Protein AF-A0A3M6TDW1-F1 (afdb_monomer)

Structure (mmCIF, N/CA/C/O backbone):
data_AF-A0A3M6TDW1-F1
#
_entry.id   AF-A0A3M6TDW1-F1
#
loop_
_atom_site.group_PDB
_atom_site.id
_atom_site.type_symbol
_atom_site.label_atom_id
_atom_site.label_alt_id
_atom_site.label_comp_id
_atom_site.label_asym_id
_atom_site.label_entity_id
_atom_site.label_seq_id
_atom_site.pdbx_PDB_ins_code
_atom_site.Cartn_x
_atom_site.Cartn_y
_atom_site.Cartn_z
_atom_site.occupancy
_atom_site.B_iso_or_equiv
_atom_site.auth_seq_id
_atom_site.auth_comp_id
_atom_site.auth_asym_id
_atom_site.auth_atom_id
_atom_site.pdbx_PDB_model_num
ATOM 1 N N . MET A 1 1 ? -27.907 -11.230 11.191 1.00 39.91 1 MET A N 1
ATOM 2 C CA . MET A 1 1 ? -26.468 -11.343 11.514 1.00 39.91 1 MET A CA 1
ATOM 3 C C . MET A 1 1 ? -25.881 -12.478 10.686 1.00 39.91 1 MET A C 1
ATOM 5 O O . MET A 1 1 ? -25.879 -13.595 11.167 1.00 39.91 1 MET A O 1
ATOM 9 N N . ALA A 1 2 ? -25.490 -12.231 9.434 1.00 45.78 2 ALA A N 1
ATOM 10 C CA . ALA A 1 2 ? -24.712 -13.166 8.608 1.00 45.78 2 ALA A CA 1
ATOM 11 C C . ALA A 1 2 ? -24.410 -12.493 7.261 1.00 45.78 2 ALA A C 1
ATOM 13 O O . ALA A 1 2 ? -25.344 -12.160 6.541 1.00 45.78 2 ALA A O 1
ATOM 14 N N . ALA A 1 3 ? -23.128 -12.230 6.999 1.00 37.59 3 ALA A N 1
ATOM 15 C CA . ALA A 1 3 ? -22.483 -12.054 5.688 1.00 37.59 3 ALA A CA 1
ATOM 16 C C . ALA A 1 3 ? -21.071 -11.495 5.940 1.00 37.59 3 ALA A C 1
ATOM 18 O O . ALA A 1 3 ? -20.744 -10.365 5.589 1.00 37.59 3 ALA A O 1
ATOM 19 N N . SER A 1 4 ? -20.245 -12.245 6.668 1.00 49.97 4 SER A N 1
ATOM 20 C CA . SER A 1 4 ? -18.815 -11.934 6.788 1.00 49.97 4 SER A CA 1
ATOM 21 C C . SER A 1 4 ? -17.983 -13.188 6.545 1.00 49.97 4 SER A C 1
ATOM 23 O O . SER A 1 4 ? -16.926 -13.361 7.145 1.00 49.97 4 SER A O 1
ATOM 25 N N . GLU A 1 5 ? -18.473 -14.069 5.676 1.00 47.16 5 GLU A N 1
ATOM 26 C CA . GLU A 1 5 ? -17.731 -15.233 5.214 1.00 47.16 5 GLU A CA 1
ATOM 27 C C . GLU A 1 5 ? -17.105 -14.879 3.861 1.00 47.16 5 GLU A C 1
ATOM 29 O O . GLU A 1 5 ? -17.785 -14.692 2.858 1.00 47.16 5 GLU A O 1
ATOM 34 N N . HIS A 1 6 ? -15.781 -14.712 3.899 1.00 56.91 6 HIS A N 1
ATOM 35 C CA . HIS A 1 6 ? -14.858 -14.728 2.760 1.00 56.91 6 HIS A CA 1
ATOM 36 C C . HIS A 1 6 ? -14.949 -13.597 1.726 1.00 56.91 6 HIS A C 1
ATOM 38 O O . HIS A 1 6 ? -14.887 -13.845 0.525 1.00 56.91 6 HIS A O 1
ATOM 44 N N . LEU A 1 7 ? -14.948 -12.335 2.169 1.00 60.62 7 LEU A N 1
ATOM 45 C CA . LEU A 1 7 ? -14.443 -11.284 1.279 1.00 60.62 7 LEU A CA 1
ATOM 46 C C . LEU A 1 7 ? -12.931 -11.490 1.088 1.00 60.62 7 LEU A C 1
ATOM 48 O O . LEU A 1 7 ? -12.219 -11.572 2.098 1.00 60.62 7 LEU A O 1
ATOM 52 N N . PRO A 1 8 ? -12.429 -11.594 -0.158 1.00 70.81 8 PRO A N 1
ATOM 53 C CA . PRO A 1 8 ? -10.998 -11.694 -0.397 1.00 70.81 8 PRO A CA 1
ATOM 54 C C . PRO A 1 8 ? -10.336 -10.455 0.202 1.00 70.81 8 PRO A C 1
ATOM 56 O O . PRO A 1 8 ? -10.758 -9.333 -0.054 1.00 70.81 8 PRO A O 1
ATOM 59 N N . ALA A 1 9 ? -9.355 -10.665 1.078 1.00 79.38 9 ALA A N 1
ATOM 60 C CA . ALA A 1 9 ? -8.593 -9.582 1.675 1.00 79.38 9 ALA A CA 1
ATOM 61 C C . ALA A 1 9 ? -7.484 -9.179 0.692 1.00 79.38 9 ALA A C 1
ATOM 63 O O . ALA A 1 9 ? -6.569 -9.990 0.497 1.00 79.38 9 ALA A O 1
ATOM 64 N N . PRO A 1 10 ? -7.525 -7.964 0.111 1.00 88.25 10 PRO A N 1
ATOM 65 C CA . PRO A 1 10 ? -6.432 -7.447 -0.696 1.00 88.25 10 PRO A CA 1
ATOM 66 C C . PRO A 1 10 ? -5.149 -7.504 0.124 1.00 88.25 10 PRO A C 1
ATOM 68 O O . PRO A 1 10 ? -5.136 -7.146 1.308 1.00 88.25 10 PRO A O 1
ATOM 71 N N . LYS A 1 11 ? -4.059 -7.974 -0.474 1.00 87.50 11 LYS A N 1
ATOM 72 C CA . LYS A 1 11 ? -2.769 -8.066 0.216 1.00 87.50 11 LYS A CA 1
ATOM 73 C C . LYS A 1 11 ? -1.859 -6.957 -0.278 1.00 87.50 11 LYS A C 1
ATOM 75 O O . LYS A 1 11 ? -1.295 -7.060 -1.361 1.00 87.50 11 LYS A O 1
ATOM 80 N N . GLY A 1 12 ? -1.678 -5.928 0.549 1.00 84.06 12 GLY A N 1
ATOM 81 C CA . GLY A 1 12 ? -0.750 -4.844 0.249 1.00 84.06 12 GLY A CA 1
ATOM 82 C C . GLY A 1 12 ? 0.679 -5.375 0.200 1.00 84.06 12 GLY A C 1
ATOM 83 O O . GLY A 1 12 ? 1.226 -5.799 1.223 1.00 84.06 12 GLY A O 1
ATOM 84 N N . ASN A 1 13 ? 1.282 -5.371 -0.988 1.00 81.31 13 ASN A N 1
ATOM 85 C CA . ASN A 1 13 ? 2.669 -5.769 -1.194 1.00 81.31 13 ASN A CA 1
ATOM 86 C C . ASN A 1 13 ? 3.527 -4.540 -1.503 1.00 81.31 13 ASN A C 1
ATOM 88 O O . ASN A 1 13 ? 3.619 -4.103 -2.644 1.00 81.31 13 ASN A O 1
ATOM 92 N N . PHE A 1 14 ? 4.186 -4.017 -0.470 1.00 82.81 14 PHE A N 1
ATOM 93 C CA . PHE A 1 14 ? 5.035 -2.822 -0.551 1.00 82.81 14 PHE A CA 1
ATOM 94 C C . PHE A 1 14 ? 6.528 -3.166 -0.625 1.00 82.81 14 PHE A C 1
ATOM 96 O O . PHE A 1 14 ? 7.376 -2.433 -0.112 1.00 82.81 14 PHE A O 1
ATOM 103 N N . THR A 1 15 ? 6.858 -4.327 -1.194 1.00 81.19 15 THR A N 1
ATOM 104 C CA . THR A 1 15 ? 8.252 -4.743 -1.374 1.00 81.19 15 THR A CA 1
ATOM 105 C C . THR A 1 15 ? 8.939 -3.791 -2.354 1.00 81.19 15 THR A C 1
ATOM 107 O O . THR A 1 15 ? 8.444 -3.640 -3.473 1.00 81.19 15 THR A O 1
ATOM 110 N N . PRO A 1 16 ? 10.065 -3.154 -1.980 1.00 75.12 16 PRO A N 1
ATOM 111 C CA . PRO A 1 16 ? 10.777 -2.260 -2.883 1.00 75.12 16 PRO A CA 1
ATOM 112 C C . PRO A 1 16 ? 11.173 -2.975 -4.179 1.00 75.12 16 PRO A C 1
ATOM 114 O O . PRO A 1 16 ? 11.748 -4.060 -4.147 1.00 75.12 16 PRO A O 1
ATOM 117 N N . GLY A 1 17 ? 10.863 -2.360 -5.317 1.00 75.94 17 GLY A N 1
ATOM 118 C CA . GLY A 1 17 ? 11.136 -2.914 -6.639 1.00 75.94 17 GLY A CA 1
ATOM 119 C C . GLY A 1 17 ? 10.455 -2.105 -7.745 1.00 75.94 17 GLY A C 1
ATOM 120 O O . GLY A 1 17 ? 9.606 -1.264 -7.437 1.00 75.94 17 GLY A O 1
ATOM 121 N N . PRO A 1 18 ? 10.800 -2.353 -9.021 1.00 74.56 18 PRO A N 1
ATOM 122 C CA . PRO A 1 18 ? 10.249 -1.611 -10.159 1.00 74.56 18 PRO A CA 1
ATOM 123 C C . PRO A 1 18 ? 8.719 -1.722 -10.254 1.00 74.56 18 PRO A C 1
ATOM 125 O O . PRO A 1 18 ? 8.052 -0.773 -10.644 1.00 74.56 18 PRO A O 1
ATOM 128 N N . GLU A 1 19 ? 8.151 -2.843 -9.806 1.00 80.88 19 GLU A N 1
ATOM 129 C CA . GLU A 1 19 ? 6.706 -3.104 -9.831 1.00 80.88 19 GLU A CA 1
ATOM 130 C C . GLU A 1 19 ? 5.965 -2.629 -8.570 1.00 80.88 19 GLU A C 1
ATOM 132 O O . GLU A 1 19 ? 4.748 -2.768 -8.495 1.00 80.88 19 GLU A O 1
ATOM 137 N N . CYS A 1 20 ? 6.667 -2.108 -7.553 1.00 85.44 20 CYS A N 1
ATOM 138 C CA . CYS A 1 20 ? 6.060 -1.755 -6.260 1.00 85.44 20 CYS A CA 1
ATOM 139 C C . CYS A 1 20 ? 4.923 -0.739 -6.422 1.00 85.44 20 CYS A C 1
ATOM 141 O O . CYS A 1 20 ? 3.859 -0.889 -5.823 1.00 85.44 20 CYS A O 1
ATOM 143 N N . TYR A 1 21 ? 5.131 0.266 -7.275 1.00 88.25 21 TYR A N 1
ATOM 144 C CA . TYR A 1 21 ? 4.127 1.291 -7.529 1.00 88.25 21 TYR A CA 1
ATOM 145 C C . TYR A 1 21 ? 2.886 0.722 -8.216 1.00 88.25 21 TYR A C 1
ATOM 147 O O . TYR A 1 21 ? 1.783 0.944 -7.729 1.00 88.25 21 TYR A O 1
ATOM 155 N N . GLN A 1 22 ? 3.060 -0.068 -9.281 1.00 88.50 22 GLN A N 1
ATOM 156 C CA . GLN A 1 22 ? 1.931 -0.668 -9.993 1.00 88.50 22 GLN A CA 1
ATOM 157 C C . GLN A 1 22 ? 1.143 -1.620 -9.086 1.00 88.50 22 GLN A C 1
ATOM 159 O O . GLN A 1 22 ? -0.065 -1.478 -8.959 1.00 88.50 22 GLN A O 1
ATOM 164 N N . LYS A 1 23 ? 1.832 -2.488 -8.331 1.00 90.31 23 LYS A N 1
ATOM 165 C CA . LYS A 1 23 ? 1.192 -3.374 -7.343 1.00 90.31 23 LYS A CA 1
ATOM 166 C C . LYS A 1 23 ? 0.444 -2.606 -6.254 1.00 90.31 23 LYS A C 1
ATOM 168 O O . LYS A 1 23 ? -0.551 -3.098 -5.731 1.00 90.31 23 LYS A O 1
ATOM 173 N N . CYS A 1 24 ? 0.920 -1.414 -5.886 1.00 92.81 24 CYS A N 1
ATOM 174 C CA . CYS A 1 24 ? 0.201 -0.538 -4.969 1.00 92.81 24 CYS A CA 1
ATOM 175 C C . CYS A 1 24 ? -1.072 0.031 -5.609 1.00 92.81 24 CYS A C 1
ATOM 177 O O . CYS A 1 24 ? -2.078 0.124 -4.914 1.00 92.81 24 CYS A O 1
ATOM 179 N N . LEU A 1 25 ? -1.042 0.414 -6.889 1.00 93.00 25 LEU A N 1
ATOM 180 C CA . LEU A 1 25 ? -2.225 0.905 -7.602 1.00 93.00 25 LEU A CA 1
ATOM 181 C C . LEU A 1 25 ? -3.283 -0.194 -7.753 1.00 93.00 25 LEU A C 1
ATOM 183 O O . LEU A 1 25 ? -4.429 0.037 -7.381 1.00 93.00 25 LEU A O 1
ATOM 187 N N . ASP A 1 26 ? -2.881 -1.395 -8.176 1.00 93.44 26 ASP A N 1
ATOM 188 C CA . ASP A 1 26 ? -3.782 -2.549 -8.304 1.00 93.44 26 ASP A CA 1
ATOM 189 C C . ASP A 1 26 ? -4.429 -2.884 -6.945 1.00 93.44 26 ASP A C 1
ATOM 191 O O . ASP A 1 26 ? -5.636 -3.088 -6.826 1.00 93.44 26 ASP A O 1
ATOM 195 N N . TRP A 1 27 ? -3.634 -2.848 -5.868 1.00 95.00 27 TRP A N 1
ATOM 196 C CA . TRP A 1 27 ? -4.135 -3.044 -4.506 1.00 95.00 27 TRP A CA 1
ATOM 197 C C . TRP A 1 27 ? -5.113 -1.944 -4.057 1.00 95.00 27 TRP A C 1
ATOM 199 O O . TRP A 1 27 ? -6.076 -2.235 -3.342 1.00 95.00 27 TRP A O 1
ATOM 209 N N . VAL A 1 28 ? -4.884 -0.684 -4.444 1.00 95.38 28 VAL A N 1
ATOM 210 C CA . VAL A 1 28 ? -5.807 0.427 -4.153 1.00 95.38 28 VAL A CA 1
ATOM 211 C C . VAL A 1 28 ? -7.135 0.212 -4.870 1.00 95.38 28 VAL A C 1
ATOM 213 O O . VAL A 1 28 ? -8.175 0.357 -4.231 1.00 95.38 28 VAL A O 1
ATOM 216 N N . GLU A 1 29 ? -7.112 -0.191 -6.140 1.00 94.56 29 GLU A N 1
ATOM 217 C CA . GLU A 1 29 ? -8.320 -0.493 -6.911 1.00 94.56 29 GLU A CA 1
ATOM 218 C C . GLU A 1 29 ? -9.141 -1.611 -6.247 1.00 94.56 29 GLU A C 1
ATOM 220 O O . GLU A 1 29 ? -10.335 -1.440 -5.986 1.00 94.56 29 GLU A O 1
ATOM 225 N N . GLU A 1 30 ? -8.499 -2.715 -5.847 1.00 94.25 30 GLU A N 1
ATOM 226 C CA . GLU A 1 30 ? -9.158 -3.789 -5.090 1.00 94.25 30 GLU A CA 1
ATOM 227 C C . GLU A 1 30 ? -9.778 -3.287 -3.774 1.00 94.25 30 GLU A C 1
ATOM 229 O O . GLU A 1 30 ? -10.899 -3.665 -3.409 1.00 94.25 30 GLU A O 1
ATOM 234 N N . CYS A 1 31 ? -9.069 -2.416 -3.046 1.00 94.00 31 CYS A N 1
ATOM 235 C CA . CYS A 1 31 ? -9.589 -1.812 -1.823 1.00 94.00 31 CYS A CA 1
ATOM 236 C C . CYS A 1 31 ? -10.827 -0.958 -2.110 1.00 94.00 31 CYS A C 1
ATOM 238 O O . CYS A 1 31 ? -11.821 -1.075 -1.395 1.00 94.00 31 CYS A O 1
ATOM 240 N N . GLU A 1 32 ? -10.792 -0.114 -3.139 1.00 94.25 32 GLU A N 1
ATOM 241 C CA . GLU A 1 32 ? -11.910 0.753 -3.513 1.00 94.25 32 GLU A CA 1
ATOM 242 C C . GLU A 1 32 ? -13.148 -0.053 -3.914 1.00 94.25 32 GLU A C 1
ATOM 244 O O . GLU A 1 32 ? -14.248 0.260 -3.448 1.00 94.25 32 GLU A O 1
ATOM 249 N N . LEU A 1 33 ? -12.982 -1.142 -4.672 1.00 93.81 33 LEU A N 1
ATOM 250 C CA . LEU A 1 33 ? -14.073 -2.061 -5.013 1.00 93.81 33 LEU A CA 1
ATOM 251 C C . LEU A 1 33 ? -14.745 -2.635 -3.756 1.00 93.81 33 LEU A C 1
ATOM 253 O O . LEU A 1 33 ? -15.975 -2.651 -3.645 1.00 93.81 33 LEU A O 1
ATOM 257 N N . LEU A 1 34 ? -13.959 -3.050 -2.759 1.00 92.75 34 LEU A N 1
ATOM 258 C CA . LEU A 1 34 ? -14.499 -3.595 -1.511 1.00 92.75 34 LEU A CA 1
ATOM 259 C C . LEU A 1 34 ? -15.128 -2.524 -0.608 1.00 92.75 34 LEU A C 1
ATOM 261 O O . LEU A 1 34 ? -16.140 -2.778 0.053 1.00 92.75 34 LEU A O 1
ATOM 265 N N . LEU A 1 35 ? -14.541 -1.326 -0.572 1.00 92.56 35 LEU A N 1
ATOM 266 C CA . LEU A 1 35 ? -15.005 -0.189 0.227 1.00 92.56 35 LEU A CA 1
ATOM 267 C C . LEU A 1 35 ? -16.315 0.413 -0.295 1.00 92.56 35 LEU A C 1
ATOM 269 O O . LEU A 1 35 ? -17.142 0.856 0.514 1.00 92.56 35 LEU A O 1
ATOM 273 N N . ASN A 1 36 ? -16.485 0.419 -1.618 1.00 91.31 36 ASN A N 1
ATOM 274 C CA . ASN A 1 36 ? -17.662 0.932 -2.317 1.00 91.31 36 ASN A CA 1
ATOM 275 C C . ASN A 1 36 ? -18.733 -0.139 -2.561 1.00 91.31 36 ASN A C 1
ATOM 277 O O . ASN A 1 36 ? -19.884 0.213 -2.797 1.00 91.31 36 ASN A O 1
ATOM 281 N N . GLY A 1 37 ? -18.385 -1.425 -2.473 1.00 90.00 37 GLY A N 1
ATOM 282 C CA . GLY A 1 37 ? -19.334 -2.532 -2.562 1.00 90.00 37 GLY A CA 1
ATOM 283 C C . GLY A 1 37 ? -19.696 -3.101 -1.180 1.00 90.00 37 GLY A C 1
ATOM 284 O O . GLY A 1 37 ? -20.460 -2.477 -0.441 1.00 90.00 37 GLY A O 1
ATOM 285 N N . PRO A 1 38 ? -19.162 -4.270 -0.781 1.00 89.56 38 PRO A N 1
ATOM 286 C CA . PRO A 1 38 ? -19.554 -4.976 0.446 1.00 89.56 38 PRO A CA 1
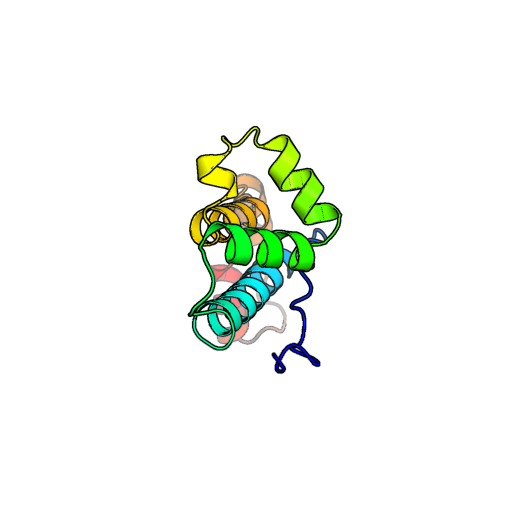ATOM 287 C C . PRO A 1 38 ? -19.430 -4.171 1.746 1.00 89.56 38 PRO A C 1
ATOM 289 O O . PRO A 1 38 ? -20.182 -4.392 2.696 1.00 89.56 38 PRO A O 1
ATOM 292 N N . LEU A 1 39 ? -18.466 -3.251 1.824 1.00 88.88 39 LEU A N 1
ATOM 293 C CA . LEU A 1 39 ? -18.252 -2.428 3.011 1.00 88.88 39 LEU A CA 1
ATOM 294 C C . LEU A 1 39 ? -18.940 -1.065 2.920 1.00 88.88 39 LEU A C 1
ATOM 296 O O . LEU A 1 39 ? -18.862 -0.318 3.894 1.00 88.88 39 LEU A O 1
ATOM 300 N N . ALA A 1 40 ? -19.642 -0.747 1.825 1.00 90.81 40 ALA A N 1
ATOM 301 C CA . ALA A 1 40 ? -20.340 0.523 1.626 1.00 90.81 40 ALA A CA 1
ATOM 302 C C . ALA A 1 40 ? -21.134 1.012 2.852 1.00 90.81 40 ALA A C 1
ATOM 304 O O . ALA A 1 40 ? -20.900 2.162 3.241 1.00 90.81 40 ALA A O 1
ATOM 305 N N . PRO A 1 41 ? -21.969 0.179 3.519 1.00 92.31 41 PRO A N 1
ATOM 306 C CA . PRO A 1 41 ? -22.783 0.622 4.654 1.00 92.31 41 PRO A CA 1
ATOM 307 C C . PRO A 1 41 ? -21.993 0.805 5.960 1.00 92.31 41 PRO A C 1
ATOM 309 O O . PRO A 1 41 ? -22.547 1.280 6.950 1.00 92.31 41 PRO A O 1
ATOM 312 N N . LYS A 1 42 ? -20.714 0.411 6.014 1.00 91.62 42 LYS A N 1
ATOM 313 C CA . LYS A 1 42 ? -19.897 0.535 7.227 1.00 91.62 42 LYS A CA 1
ATOM 314 C C . LYS A 1 42 ? -19.398 1.967 7.426 1.00 91.62 42 LYS A C 1
ATOM 316 O O . LYS A 1 42 ? -19.190 2.718 6.473 1.00 91.62 42 LYS A O 1
ATOM 321 N N . SER A 1 43 ? -19.138 2.330 8.682 1.00 92.44 43 SER A N 1
ATOM 322 C CA . SER A 1 43 ? -18.578 3.639 9.026 1.00 92.44 43 SER A CA 1
ATOM 323 C C . SER A 1 43 ? -17.164 3.828 8.461 1.00 92.44 43 SER A C 1
ATOM 325 O O . SER A 1 43 ? -16.427 2.860 8.244 1.00 92.44 43 SER A O 1
ATOM 327 N N . LYS A 1 44 ? -16.755 5.091 8.270 1.00 92.06 44 LYS A N 1
ATOM 328 C CA . LYS A 1 44 ? -15.408 5.444 7.783 1.00 92.06 44 LYS A CA 1
ATOM 329 C C . LYS A 1 44 ? -14.296 4.824 8.637 1.00 92.06 44 LYS A C 1
ATOM 331 O O . LYS A 1 44 ? -13.391 4.206 8.089 1.00 92.06 44 LYS A O 1
ATOM 336 N N . ALA A 1 45 ? -14.429 4.866 9.963 1.00 90.94 45 ALA A N 1
ATOM 337 C CA . ALA A 1 45 ? -13.455 4.271 10.876 1.00 90.94 45 ALA A CA 1
ATOM 338 C C . ALA A 1 45 ? -13.310 2.748 10.687 1.00 90.94 45 ALA A C 1
ATOM 340 O O . ALA A 1 45 ? -12.202 2.217 10.697 1.00 90.94 45 ALA A O 1
ATOM 341 N N . VAL A 1 46 ? -14.417 2.028 10.461 1.00 92.38 46 VAL A N 1
ATOM 342 C CA . VAL A 1 46 ? -14.367 0.577 10.216 1.00 92.38 46 VAL A CA 1
ATOM 343 C C . VAL A 1 46 ? -13.734 0.272 8.857 1.00 92.38 46 VAL A C 1
ATOM 345 O O . VAL A 1 46 ? -12.935 -0.656 8.746 1.00 92.38 46 VAL A O 1
ATOM 348 N N . LYS A 1 47 ? -14.041 1.074 7.835 1.00 93.44 47 LYS A N 1
ATOM 349 C CA . LYS A 1 47 ? -13.395 1.002 6.518 1.00 93.44 47 LYS A CA 1
ATOM 350 C C . LYS A 1 47 ? -11.881 1.225 6.612 1.00 93.44 47 LYS A C 1
ATOM 352 O O . LYS A 1 47 ? -11.116 0.434 6.069 1.00 93.44 47 LYS A O 1
ATOM 357 N N . ALA A 1 48 ? -11.445 2.236 7.360 1.00 94.06 48 ALA A N 1
ATOM 358 C CA . ALA A 1 48 ? -10.031 2.520 7.590 1.00 94.06 48 ALA A CA 1
ATOM 359 C C . ALA A 1 48 ? -9.307 1.359 8.298 1.00 94.06 48 ALA A C 1
ATOM 361 O O . ALA A 1 48 ? -8.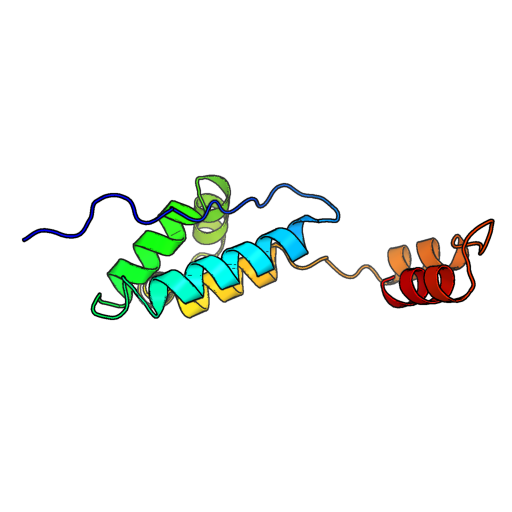212 0.967 7.894 1.00 94.06 48 ALA A O 1
ATOM 362 N N . ASN A 1 49 ? -9.949 0.730 9.288 1.00 94.00 49 ASN A N 1
ATOM 363 C CA . ASN A 1 49 ? -9.407 -0.465 9.939 1.00 94.00 49 ASN A CA 1
ATOM 364 C C . ASN A 1 49 ? -9.208 -1.627 8.952 1.00 94.00 49 ASN A C 1
ATOM 366 O O . ASN A 1 49 ? -8.175 -2.292 9.008 1.00 94.00 49 ASN A O 1
ATOM 370 N N . HIS A 1 50 ? -10.149 -1.855 8.027 1.00 93.62 50 HIS A N 1
ATOM 371 C CA . HIS A 1 50 ? -9.986 -2.860 6.971 1.00 93.62 50 HIS A CA 1
ATOM 372 C C . HIS A 1 50 ? -8.766 -2.563 6.086 1.00 93.62 50 HIS A C 1
ATOM 374 O O . HIS A 1 50 ? -7.934 -3.451 5.904 1.00 93.62 50 HIS A O 1
ATOM 380 N N . VAL A 1 51 ? -8.590 -1.314 5.638 1.00 94.31 51 VAL A N 1
ATOM 381 C CA . VAL A 1 51 ? -7.415 -0.894 4.850 1.00 94.31 51 VAL A CA 1
ATOM 382 C C . VAL A 1 51 ? -6.105 -1.189 5.594 1.00 94.31 51 VAL A C 1
ATOM 384 O O . VAL A 1 51 ? -5.177 -1.749 5.017 1.00 94.31 51 VAL A O 1
ATOM 387 N N . LEU A 1 52 ? -6.023 -0.893 6.896 1.00 93.25 52 LEU A N 1
ATOM 388 C CA . LEU A 1 52 ? -4.826 -1.165 7.710 1.00 93.25 52 LEU A CA 1
ATOM 389 C C 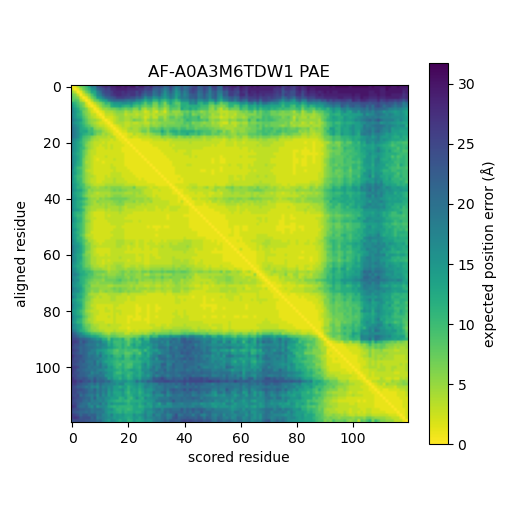. LEU A 1 52 ? -4.562 -2.663 7.947 1.00 93.25 52 LEU A C 1
ATOM 391 O O . LEU A 1 52 ? -3.411 -3.077 8.138 1.00 93.25 52 LEU A O 1
ATOM 395 N N . ILE A 1 53 ? -5.611 -3.487 7.966 1.00 93.31 53 ILE A N 1
ATOM 396 C CA . ILE A 1 53 ? -5.482 -4.947 8.030 1.00 93.31 53 ILE A CA 1
ATOM 397 C C . ILE A 1 53 ? -4.890 -5.460 6.712 1.00 93.31 53 ILE A C 1
ATOM 399 O O . ILE A 1 53 ? -3.887 -6.177 6.740 1.00 93.31 53 ILE A O 1
ATOM 403 N N . TRP A 1 54 ? -5.456 -5.029 5.583 1.00 94.69 54 TRP A N 1
ATOM 404 C CA . TRP A 1 54 ? -5.054 -5.396 4.221 1.00 94.69 54 TRP A CA 1
ATOM 405 C C . TRP A 1 54 ? -3.648 -4.920 3.847 1.00 94.69 54 TRP A C 1
ATOM 407 O O . TRP A 1 54 ? -2.889 -5.656 3.219 1.00 94.69 54 TRP A O 1
ATOM 417 N N . ALA A 1 55 ? -3.247 -3.737 4.319 1.00 92.50 55 ALA A N 1
ATOM 418 C CA . ALA A 1 55 ? -1.901 -3.194 4.124 1.00 92.50 55 ALA A CA 1
ATOM 419 C C . ALA A 1 55 ? -0.800 -3.990 4.862 1.00 92.50 55 ALA A C 1
ATOM 421 O O . ALA A 1 55 ? 0.397 -3.770 4.657 1.00 92.50 55 ALA A O 1
ATOM 422 N N . GLY A 1 56 ? -1.178 -4.910 5.756 1.00 92.75 56 GLY A N 1
ATOM 423 C CA . GLY A 1 56 ? -0.240 -5.786 6.448 1.00 92.75 56 GLY A CA 1
ATOM 424 C C . GLY A 1 56 ? 0.704 -5.062 7.417 1.00 92.75 56 GLY A C 1
ATOM 425 O O . GLY A 1 56 ? 0.525 -3.900 7.788 1.00 92.75 56 GLY A O 1
ATOM 426 N N . LYS A 1 57 ? 1.729 -5.783 7.891 1.00 92.19 57 LYS A N 1
ATOM 427 C CA . LYS A 1 57 ? 2.670 -5.272 8.905 1.00 92.19 57 LYS A CA 1
ATOM 428 C C . LYS A 1 57 ? 3.469 -4.071 8.392 1.00 92.19 57 LYS A C 1
ATOM 430 O O . LYS A 1 57 ? 3.602 -3.091 9.117 1.00 92.19 57 LYS A O 1
ATOM 435 N N . ALA A 1 58 ? 3.981 -4.150 7.162 1.00 90.12 58 ALA A N 1
ATOM 436 C CA . ALA A 1 58 ? 4.779 -3.084 6.560 1.00 90.12 58 ALA A CA 1
ATOM 437 C C . ALA A 1 58 ? 3.968 -1.787 6.430 1.00 90.12 58 ALA A C 1
ATOM 439 O O . ALA A 1 58 ? 4.421 -0.738 6.888 1.00 90.12 58 ALA A O 1
ATOM 440 N N . GLY A 1 59 ? 2.735 -1.878 5.920 1.00 91.69 59 GLY A N 1
ATOM 441 C CA . GLY A 1 59 ? 1.870 -0.715 5.779 1.00 91.69 59 GLY A CA 1
ATOM 442 C C . GLY A 1 59 ? 1.488 -0.080 7.118 1.00 91.69 59 GLY A C 1
ATOM 443 O O . GLY A 1 59 ? 1.561 1.138 7.267 1.00 91.69 59 GLY A O 1
ATOM 444 N N . ARG A 1 60 ? 1.179 -0.885 8.146 1.00 93.25 60 ARG A N 1
ATOM 445 C CA . ARG A 1 60 ? 0.899 -0.353 9.494 1.00 93.25 60 ARG A CA 1
ATOM 446 C C . ARG A 1 60 ? 2.099 0.363 10.113 1.00 93.25 60 ARG A C 1
ATOM 448 O O . ARG A 1 60 ? 1.920 1.398 10.751 1.00 93.25 60 ARG A O 1
ATOM 455 N N . THR A 1 61 ? 3.309 -0.161 9.923 1.00 92.88 61 THR A N 1
ATOM 456 C CA . THR A 1 61 ? 4.539 0.506 10.378 1.00 92.88 61 THR A CA 1
ATOM 457 C C . THR A 1 61 ? 4.733 1.844 9.666 1.00 92.88 61 THR A C 1
ATOM 459 O O . THR A 1 61 ? 5.036 2.836 10.327 1.00 92.88 61 THR A O 1
ATOM 462 N N . HIS A 1 62 ? 4.497 1.894 8.351 1.00 91.75 62 HIS A N 1
ATOM 463 C CA . HIS A 1 62 ? 4.571 3.134 7.582 1.00 91.75 62 HIS A CA 1
ATOM 464 C C . HIS A 1 62 ? 3.570 4.181 8.096 1.00 91.75 62 HIS A C 1
ATOM 466 O O . HIS A 1 62 ? 3.979 5.273 8.481 1.00 91.75 62 HIS A O 1
ATOM 472 N N . ILE A 1 63 ? 2.286 3.837 8.232 1.00 92.88 63 ILE A N 1
ATOM 473 C CA . ILE A 1 63 ? 1.270 4.769 8.7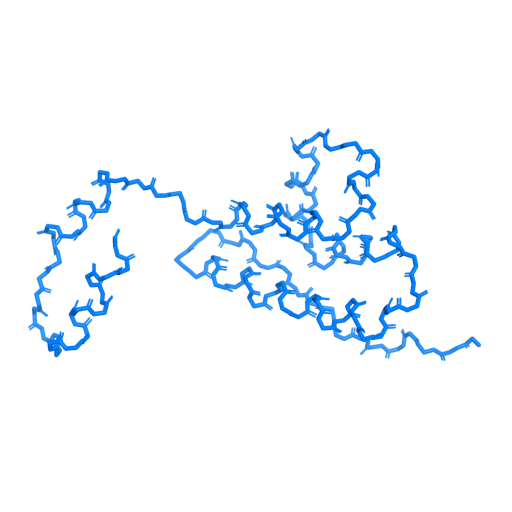51 1.00 92.88 63 ILE A CA 1
ATOM 474 C C . ILE A 1 63 ? 1.602 5.254 10.168 1.00 92.88 63 ILE A C 1
ATOM 476 O O . ILE A 1 63 ? 1.417 6.430 10.483 1.00 92.88 63 ILE A O 1
ATOM 480 N N . LYS A 1 64 ? 2.141 4.380 11.029 1.00 92.06 64 LYS A N 1
ATOM 481 C CA . LYS A 1 64 ? 2.586 4.772 12.374 1.00 92.06 64 LYS A CA 1
ATOM 482 C C . LYS A 1 64 ? 3.707 5.818 12.329 1.00 92.06 64 LYS A C 1
ATOM 484 O O . LYS A 1 64 ? 3.726 6.693 13.186 1.00 92.06 64 LYS A O 1
ATOM 489 N N . SER A 1 65 ? 4.600 5.754 11.338 1.00 92.44 65 SER A N 1
ATOM 490 C CA . SER A 1 65 ? 5.700 6.718 11.177 1.00 92.44 65 SER A CA 1
ATOM 491 C C . SER A 1 65 ? 5.250 8.118 10.742 1.00 92.44 65 SER A C 1
ATOM 493 O O . SER A 1 65 ? 5.966 9.085 10.979 1.00 92.44 65 SER A O 1
ATOM 495 N N . LEU A 1 66 ? 4.054 8.241 10.157 1.00 89.69 66 LEU A N 1
ATOM 496 C CA . LEU A 1 66 ? 3.523 9.504 9.638 1.00 89.69 66 LEU A CA 1
ATOM 497 C C . LEU A 1 66 ? 2.879 10.400 10.712 1.00 89.69 66 LEU A C 1
ATOM 499 O O . LEU A 1 66 ? 2.446 11.498 10.386 1.00 89.69 66 LEU A O 1
ATOM 503 N N . ASN A 1 67 ? 2.799 9.948 11.972 1.00 89.31 67 ASN A N 1
ATOM 504 C CA . ASN A 1 67 ? 2.229 10.699 13.104 1.00 89.31 67 ASN A CA 1
ATOM 505 C C . ASN A 1 67 ? 0.840 11.319 12.837 1.00 89.31 67 ASN A C 1
ATOM 507 O O . ASN A 1 67 ? 0.502 12.356 13.399 1.00 89.31 67 ASN A O 1
ATOM 511 N N . LEU A 1 68 ? 0.022 10.657 12.012 1.00 89.56 68 LEU A N 1
ATOM 512 C CA . LEU A 1 68 ? -1.322 11.122 11.661 1.00 89.56 68 LEU A CA 1
ATOM 513 C C . LEU A 1 68 ? -2.225 11.242 12.897 1.00 89.56 68 LEU A C 1
ATOM 515 O O . LEU A 1 68 ? -2.164 10.406 13.818 1.00 89.56 68 LEU A O 1
ATOM 519 N N . THR A 1 69 ? -3.104 12.239 12.869 1.00 90.12 69 THR A N 1
ATOM 520 C CA . THR A 1 69 ? -4.160 12.447 13.864 1.00 90.12 69 THR A CA 1
ATOM 521 C C . THR A 1 69 ? -5.170 11.293 13.862 1.00 90.12 69 THR A C 1
ATOM 523 O O . THR A 1 69 ? -5.222 10.463 12.948 1.00 90.12 69 THR A O 1
ATOM 526 N N . THR A 1 70 ? -5.983 11.197 14.916 1.00 85.94 70 THR A N 1
ATO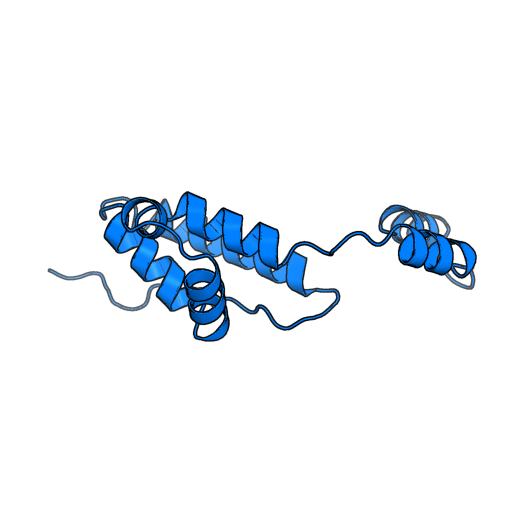M 527 C CA . THR A 1 70 ? -7.014 10.151 15.034 1.00 85.94 70 THR A CA 1
ATOM 528 C C . THR A 1 70 ? -8.066 10.256 13.928 1.00 85.94 70 THR A C 1
ATOM 530 O O . THR A 1 70 ? -8.532 9.233 13.433 1.00 85.94 70 THR A O 1
ATOM 533 N N . GLU A 1 71 ? -8.401 11.477 13.512 1.00 86.94 71 GLU A N 1
ATOM 534 C CA . GLU A 1 71 ? -9.361 11.739 12.436 1.00 86.94 71 GLU A CA 1
ATOM 535 C C . GLU A 1 71 ? -8.815 11.277 11.082 1.00 86.94 71 GLU A C 1
ATOM 537 O O . GLU A 1 71 ? -9.488 10.543 10.361 1.00 86.94 71 GLU A O 1
ATOM 542 N N . GLU A 1 72 ? -7.555 11.603 10.784 1.00 88.19 72 GLU A N 1
ATOM 543 C CA . GLU A 1 72 ? -6.868 11.185 9.558 1.00 88.19 72 GLU A CA 1
ATOM 544 C C . GLU A 1 72 ? -6.710 9.663 9.464 1.00 88.19 72 GLU A C 1
ATOM 546 O O . GLU A 1 72 ? -6.874 9.075 8.397 1.00 88.19 72 GLU A O 1
ATOM 551 N N . LYS A 1 73 ? -6.444 8.994 10.593 1.00 87.56 73 LYS A N 1
ATOM 552 C CA . LYS A 1 73 ? -6.413 7.523 10.660 1.00 87.56 73 LYS A CA 1
ATOM 553 C C . LYS A 1 73 ? -7.784 6.887 10.444 1.00 87.56 73 LYS A C 1
ATOM 555 O O . LYS A 1 73 ? -7.845 5.710 10.104 1.00 87.56 73 LYS A O 1
ATOM 560 N N . GLY A 1 74 ? -8.861 7.636 10.669 1.00 91.56 74 GLY A N 1
ATOM 561 C CA . GLY A 1 74 ? -10.235 7.204 10.434 1.00 91.56 74 GLY A CA 1
ATOM 562 C C . GLY A 1 74 ? -10.707 7.395 8.993 1.00 91.56 74 GLY A C 1
ATOM 563 O O . GLY A 1 74 ? -11.803 6.932 8.667 1.00 91.56 74 GLY A O 1
ATOM 564 N N . ASP A 1 75 ? -9.916 8.050 8.137 1.00 94.00 75 ASP A N 1
ATOM 565 C CA . ASP A 1 75 ? -10.256 8.292 6.738 1.00 94.00 75 ASP A CA 1
ATOM 566 C C . ASP A 1 75 ? -9.587 7.257 5.808 1.00 94.00 75 ASP A C 1
ATOM 568 O O . ASP A 1 75 ? -8.383 7.342 5.539 1.00 94.00 75 ASP A 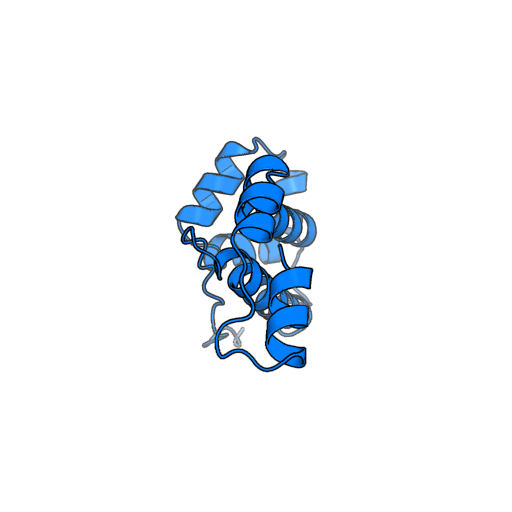O 1
ATOM 572 N N . PRO A 1 76 ? -10.345 6.282 5.268 1.00 93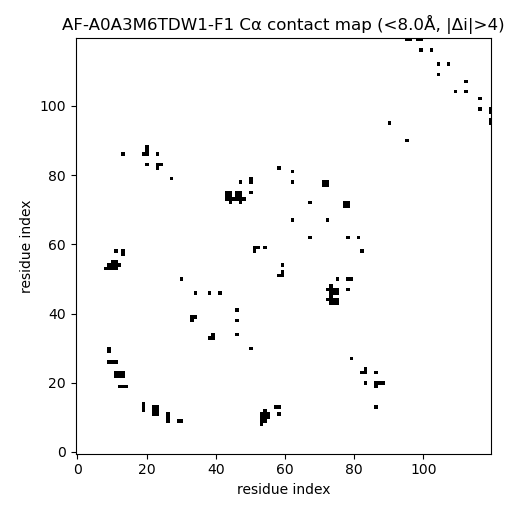.62 76 PRO A N 1
ATOM 573 C CA . PRO A 1 76 ? -9.788 5.275 4.369 1.00 93.62 76 PRO A CA 1
ATOM 574 C C . PRO A 1 76 ? -9.202 5.886 3.088 1.00 93.62 76 PRO A C 1
ATOM 576 O O . PRO A 1 76 ? -8.199 5.384 2.588 1.00 93.62 76 PRO A O 1
ATOM 579 N N . SER A 1 77 ? -9.775 6.976 2.570 1.00 93.31 77 SER A N 1
ATOM 580 C CA . SER A 1 77 ? -9.300 7.604 1.334 1.00 93.31 77 SER A CA 1
ATOM 581 C C . SER A 1 77 ? -7.956 8.299 1.538 1.00 93.31 77 SER A C 1
ATOM 583 O O . SER A 1 77 ? -7.083 8.236 0.671 1.00 93.31 77 SER A O 1
ATOM 585 N N . LEU A 1 78 ? -7.756 8.930 2.698 1.00 94.69 78 LEU A N 1
ATOM 586 C CA . LEU A 1 78 ? -6.465 9.513 3.056 1.00 94.69 78 LEU A CA 1
ATOM 587 C C . LEU A 1 78 ? -5.394 8.431 3.229 1.00 94.69 78 LEU A C 1
ATOM 589 O O . LEU A 1 78 ? -4.279 8.593 2.736 1.00 94.69 78 LEU A O 1
ATOM 593 N N . LEU A 1 79 ? -5.733 7.313 3.880 1.00 94.50 79 LEU A N 1
ATOM 594 C CA . LEU A 1 79 ? -4.809 6.191 4.048 1.00 94.50 79 LEU A CA 1
ATOM 595 C C . LEU A 1 79 ? -4.338 5.628 2.702 1.00 94.50 79 LEU A C 1
ATOM 597 O O . LEU A 1 79 ? -3.134 5.464 2.509 1.00 94.50 79 LEU A O 1
ATOM 601 N N . LEU A 1 80 ? -5.255 5.383 1.758 1.00 95.00 80 LEU A N 1
ATOM 602 C CA . LEU A 1 80 ? -4.903 4.901 0.416 1.00 95.00 80 LEU A CA 1
ATOM 603 C C . LEU A 1 80 ? -3.970 5.884 -0.305 1.00 95.00 80 LEU A C 1
ATOM 605 O O . LEU A 1 80 ? -2.938 5.467 -0.829 1.00 95.00 80 LEU A O 1
ATOM 609 N N . LYS A 1 81 ? -4.244 7.195 -0.234 1.00 95.06 81 LYS A N 1
ATOM 610 C CA . LYS A 1 81 ? -3.343 8.225 -0.784 1.00 95.06 81 LYS A CA 1
ATOM 611 C C . LYS A 1 81 ? -1.938 8.153 -0.188 1.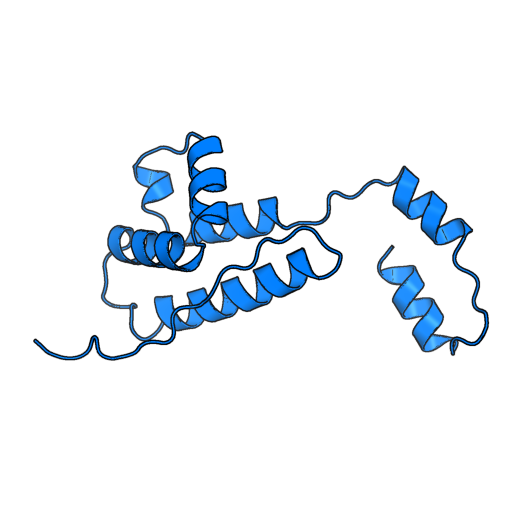00 95.06 81 LYS A C 1
ATOM 613 O O . LYS A 1 81 ? -0.965 8.245 -0.931 1.00 95.06 81 LYS A O 1
ATOM 618 N N . LYS A 1 82 ? -1.809 7.948 1.128 1.00 94.38 82 LYS A N 1
ATOM 619 C CA . LYS A 1 82 ? -0.498 7.816 1.785 1.00 94.38 82 LYS A CA 1
ATOM 620 C C . LYS A 1 82 ? 0.269 6.580 1.324 1.00 94.38 82 LYS A C 1
ATOM 622 O O . LYS A 1 82 ? 1.481 6.660 1.150 1.00 94.38 82 LYS A O 1
ATOM 627 N N . PHE A 1 83 ? -0.417 5.469 1.061 1.00 93.88 83 PHE A N 1
ATOM 628 C CA . PHE A 1 83 ? 0.222 4.288 0.477 1.00 93.88 83 PHE A CA 1
ATOM 629 C C . PHE A 1 83 ? 0.708 4.533 -0.954 1.00 93.88 83 PHE A C 1
ATOM 631 O O . PHE A 1 83 ? 1.840 4.171 -1.267 1.00 93.88 83 PHE A O 1
ATOM 638 N N . VAL A 1 84 ? -0.083 5.219 -1.785 1.00 92.81 84 VAL A N 1
ATOM 639 C CA . VAL A 1 84 ? 0.335 5.611 -3.141 1.00 92.81 84 VAL A CA 1
ATOM 640 C C . VAL A 1 84 ? 1.546 6.544 -3.093 1.00 92.81 84 VAL A C 1
ATOM 642 O O . VAL A 1 84 ? 2.515 6.320 -3.811 1.00 92.81 84 VAL A O 1
ATOM 645 N N . GLU A 1 85 ? 1.538 7.557 -2.220 1.00 90.94 85 GLU A N 1
ATOM 646 C CA . GLU A 1 85 ? 2.682 8.460 -2.014 1.00 90.94 85 GLU A CA 1
ATOM 647 C C . GLU A 1 85 ? 3.941 7.703 -1.575 1.00 90.94 85 GLU A C 1
ATOM 649 O O . GLU A 1 85 ? 5.042 8.020 -2.023 1.00 90.94 85 GLU A O 1
ATOM 654 N N . TRP A 1 86 ? 3.784 6.695 -0.716 1.00 89.88 86 TRP A N 1
ATOM 655 C CA . TRP A 1 86 ? 4.893 5.878 -0.238 1.00 89.88 86 TRP A CA 1
ATOM 656 C C . TRP A 1 86 ? 5.472 4.961 -1.317 1.00 89.88 86 TRP A C 1
ATOM 658 O O . TRP A 1 86 ? 6.693 4.831 -1.409 1.00 89.88 86 TRP A O 1
ATOM 668 N N . ALA A 1 87 ? 4.612 4.344 -2.130 1.00 88.62 87 ALA A N 1
ATOM 669 C CA . ALA A 1 87 ? 5.011 3.449 -3.212 1.00 88.62 87 ALA A CA 1
ATOM 670 C C . ALA A 1 87 ? 5.483 4.196 -4.468 1.00 88.62 87 ALA A C 1
ATOM 672 O O . ALA A 1 87 ? 6.118 3.594 -5.336 1.00 88.62 87 ALA A O 1
ATOM 673 N N . LYS A 1 88 ? 5.177 5.497 -4.582 1.00 86.69 88 LYS A N 1
ATOM 674 C CA . LYS A 1 88 ? 5.551 6.320 -5.732 1.00 86.69 88 LYS A CA 1
ATOM 675 C C . LYS A 1 88 ? 7.068 6.278 -5.944 1.00 86.69 88 LYS A C 1
ATOM 677 O O . LYS A 1 88 ? 7.821 6.554 -5.002 1.00 86.69 88 LYS A O 1
ATOM 682 N N . PRO A 1 89 ? 7.546 5.996 -7.172 1.00 79.12 89 PRO A N 1
ATOM 683 C CA . PRO A 1 89 ? 8.962 6.068 -7.477 1.00 79.12 89 PRO A CA 1
ATOM 684 C C . PRO A 1 89 ? 9.457 7.474 -7.158 1.00 79.12 89 PRO A C 1
ATOM 686 O O . PRO A 1 89 ? 8.898 8.475 -7.620 1.00 79.12 89 PRO A O 1
ATOM 689 N N . LYS A 1 90 ? 10.508 7.565 -6.347 1.00 72.31 90 LYS A N 1
ATOM 690 C CA . LYS A 1 90 ? 11.178 8.843 -6.130 1.00 72.31 90 LYS A CA 1
ATOM 691 C C . LYS A 1 90 ? 11.897 9.187 -7.425 1.00 72.31 90 LYS A C 1
ATOM 693 O O . LYS A 1 90 ? 12.911 8.569 -7.741 1.00 72.31 90 LYS A O 1
ATOM 698 N N . SER A 1 91 ? 11.347 10.139 -8.177 1.00 64.62 91 SER A N 1
ATOM 699 C CA . SER A 1 91 ? 12.013 10.666 -9.364 1.00 64.62 91 SER A CA 1
ATOM 700 C C . SER A 1 91 ? 13.383 11.192 -8.946 1.00 64.62 91 SER A C 1
ATOM 702 O O . SER A 1 91 ? 13.500 12.072 -8.092 1.00 64.62 91 SER A O 1
ATOM 704 N N . ASN A 1 92 ? 14.428 10.597 -9.509 1.00 70.88 92 ASN A N 1
ATOM 705 C CA . ASN A 1 92 ? 15.783 11.096 -9.402 1.00 70.88 92 ASN A CA 1
ATOM 706 C C . ASN A 1 92 ? 16.195 11.506 -10.810 1.00 70.88 92 ASN A C 1
ATOM 708 O O . ASN A 1 92 ? 16.588 10.658 -11.605 1.00 70.88 92 ASN A O 1
ATOM 712 N N . ALA A 1 93 ? 16.094 12.802 -11.104 1.00 73.19 93 ALA A N 1
ATOM 713 C CA . ALA A 1 93 ? 16.388 13.351 -12.424 1.00 73.19 93 ALA A CA 1
ATOM 714 C C . ALA A 1 93 ? 17.802 12.994 -12.917 1.00 73.19 93 ALA A C 1
ATOM 716 O O . ALA A 1 93 ? 18.003 12.784 -14.109 1.00 73.19 93 ALA A O 1
ATOM 717 N N . LEU A 1 94 ? 18.777 12.866 -12.009 1.00 75.44 94 LEU A N 1
ATOM 718 C CA . LEU A 1 94 ? 20.137 12.453 -12.362 1.00 75.44 94 LEU A CA 1
ATOM 719 C C . LEU A 1 94 ? 20.196 10.972 -12.743 1.00 75.44 94 LEU A C 1
ATOM 721 O O . LEU A 1 94 ? 20.862 10.616 -13.713 1.00 75.44 94 LEU A O 1
ATOM 725 N N . ALA A 1 95 ? 19.492 10.110 -12.007 1.00 75.19 95 ALA A N 1
ATOM 726 C CA . ALA A 1 95 ? 19.403 8.691 -12.337 1.00 75.19 95 ALA A CA 1
ATOM 727 C C . ALA A 1 95 ? 18.617 8.465 -13.637 1.0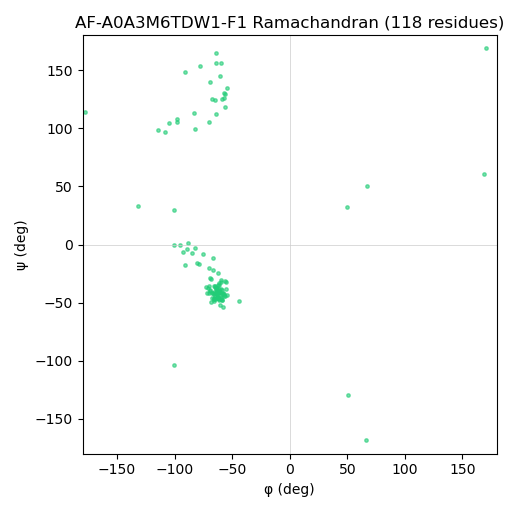0 75.19 95 ALA A C 1
ATOM 729 O O . ALA A 1 95 ? 19.066 7.696 -14.477 1.00 75.19 95 ALA A O 1
ATOM 730 N N . ALA A 1 96 ? 17.508 9.183 -13.833 1.00 76.62 96 ALA A N 1
ATOM 731 C CA . ALA A 1 96 ? 16.718 9.187 -15.062 1.00 76.62 96 ALA A CA 1
ATOM 732 C C . ALA A 1 96 ? 17.561 9.615 -16.271 1.00 76.62 96 ALA A C 1
ATOM 734 O O . ALA A 1 96 ? 17.702 8.856 -17.224 1.00 76.62 96 ALA A O 1
ATOM 735 N N . ALA A 1 97 ? 18.232 10.770 -16.192 1.00 79.00 97 ALA A N 1
ATOM 736 C CA . ALA A 1 97 ? 19.107 11.255 -17.258 1.00 79.00 97 ALA A CA 1
ATOM 737 C C . ALA A 1 97 ? 20.279 10.300 -17.537 1.00 79.00 97 ALA A C 1
ATOM 739 O O . ALA A 1 97 ? 20.660 10.103 -18.690 1.00 79.00 97 ALA A O 1
ATOM 740 N N . SER A 1 98 ? 20.853 9.695 -16.493 1.00 81.50 98 SER A N 1
ATOM 741 C CA . SER A 1 98 ? 21.910 8.688 -16.630 1.00 81.50 98 SER A CA 1
ATOM 742 C C . SER A 1 98 ? 21.402 7.416 -17.317 1.00 81.50 98 SER A C 1
ATOM 744 O O . SER A 1 98 ? 22.038 6.933 -18.251 1.00 81.50 98 SER A O 1
ATOM 746 N N . ASN A 1 99 ? 20.235 6.902 -16.917 1.00 81.56 99 ASN A N 1
ATOM 747 C CA . ASN A 1 99 ? 19.611 5.723 -17.519 1.00 81.56 99 ASN A CA 1
ATOM 748 C C . ASN A 1 99 ? 19.199 5.981 -18.972 1.00 81.56 99 ASN A C 1
ATOM 750 O O . ASN A 1 99 ? 19.460 5.138 -19.822 1.00 81.56 99 ASN A O 1
ATOM 754 N N . PHE A 1 100 ? 18.644 7.159 -19.273 1.00 84.19 100 PHE A N 1
ATOM 755 C CA . PHE A 1 100 ? 18.274 7.563 -20.629 1.00 84.19 100 PHE A CA 1
ATOM 756 C C . PHE A 1 100 ? 19.496 7.631 -21.550 1.00 84.19 100 PHE A C 1
ATOM 758 O O . PHE A 1 100 ? 19.485 7.069 -22.637 1.00 84.19 100 PHE A O 1
ATOM 765 N N . ARG A 1 101 ? 20.601 8.240 -21.094 1.00 84.75 101 ARG A N 1
ATOM 766 C CA . ARG A 1 101 ? 21.861 8.278 -21.863 1.00 84.75 101 ARG A CA 1
ATOM 767 C C . ARG A 1 101 ? 22.458 6.895 -22.120 1.00 84.75 101 ARG A C 1
ATOM 769 O O . ARG A 1 101 ? 23.237 6.747 -23.052 1.00 84.75 101 ARG A O 1
ATOM 776 N N . ARG A 1 102 ? 22.142 5.915 -21.272 1.00 85.88 102 ARG A N 1
ATOM 777 C CA . ARG A 1 102 ? 22.593 4.522 -21.395 1.00 85.88 102 ARG A CA 1
ATOM 778 C C . ARG A 1 102 ? 21.605 3.640 -22.164 1.00 85.88 102 ARG A C 1
ATOM 780 O O . ARG A 1 102 ? 21.915 2.473 -22.386 1.00 85.88 102 ARG A O 1
ATOM 787 N N . LEU A 1 103 ? 20.425 4.154 -22.517 1.00 86.50 103 LEU A N 1
ATOM 788 C CA . LEU A 1 103 ? 19.398 3.403 -23.224 1.00 86.50 103 LEU A CA 1
ATOM 789 C C . LEU A 1 103 ? 19.707 3.401 -24.725 1.00 86.50 103 LEU A C 1
ATOM 791 O O . LEU A 1 103 ? 19.397 4.347 -25.450 1.00 86.50 103 LEU A O 1
ATOM 795 N N . GLU A 1 104 ? 20.298 2.310 -25.192 1.00 89.00 104 GLU A N 1
ATOM 796 C CA . GLU A 1 104 ? 20.513 2.049 -26.614 1.00 89.00 104 GLU A CA 1
ATOM 797 C C . GLU A 1 104 ? 19.330 1.273 -27.202 1.00 89.00 104 GLU A C 1
ATOM 799 O O . GLU A 1 104 ? 18.685 0.484 -26.508 1.00 89.00 104 GLU A O 1
ATOM 804 N N . GLN A 1 105 ? 19.031 1.501 -28.484 1.00 89.44 105 GLN A N 1
ATOM 805 C CA . GLN A 1 105 ? 17.926 0.817 -29.159 1.00 89.44 105 GLN A CA 1
ATOM 806 C C . GLN A 1 105 ? 18.150 -0.699 -29.237 1.00 89.44 105 GLN A C 1
ATOM 808 O O . GLN A 1 105 ? 17.214 -1.458 -28.996 1.00 89.44 105 GLN A O 1
ATOM 813 N N . GLY A 1 106 ? 19.385 -1.139 -29.500 1.00 90.81 106 GLY A N 1
ATOM 814 C CA . GLY A 1 106 ? 19.733 -2.558 -29.589 1.00 90.81 106 GLY A CA 1
ATOM 815 C C . GLY A 1 106 ? 18.789 -3.324 -30.519 1.00 90.81 106 GLY A C 1
ATOM 816 O O . GLY A 1 106 ? 18.516 -2.878 -31.631 1.00 90.81 106 GLY A O 1
ATOM 817 N N . ASP A 1 107 ? 18.260 -4.442 -30.020 1.00 91.88 107 ASP A N 1
ATOM 818 C CA . ASP A 1 107 ? 17.306 -5.303 -30.730 1.00 91.88 107 ASP A CA 1
ATOM 819 C C . ASP A 1 107 ? 15.832 -4.899 -30.527 1.00 91.88 107 ASP A C 1
ATOM 821 O O . ASP A 1 107 ? 14.934 -5.577 -31.028 1.00 91.88 107 ASP A O 1
ATOM 825 N N . PHE A 1 108 ? 15.544 -3.823 -29.780 1.00 88.31 108 PHE A N 1
ATOM 826 C CA . PHE A 1 108 ? 14.165 -3.371 -29.585 1.00 88.31 108 PHE A CA 1
ATOM 827 C C . PHE A 1 108 ? 13.594 -2.802 -30.884 1.00 88.31 108 PHE A C 1
ATOM 829 O O . PHE A 1 108 ? 14.239 -2.024 -31.599 1.00 88.31 108 PHE A O 1
ATOM 836 N N . SER A 1 109 ? 12.326 -3.118 -31.157 1.00 92.88 109 SER A N 1
ATOM 837 C CA . SER A 1 109 ? 11.579 -2.386 -32.173 1.00 92.88 109 SER A CA 1
ATOM 838 C C . SER A 1 109 ? 11.495 -0.903 -31.796 1.00 92.88 109 SER A C 1
ATOM 840 O O . SER A 1 109 ? 11.577 -0.526 -30.625 1.00 92.88 109 SER A O 1
ATOM 842 N N . LEU A 1 110 ? 11.301 -0.034 -32.792 1.00 90.56 110 LEU A N 1
ATOM 843 C CA . LEU A 1 110 ? 11.199 1.408 -32.551 1.00 90.56 110 LEU A CA 1
ATOM 844 C C . LEU A 1 110 ? 10.101 1.743 -31.525 1.00 90.56 110 LEU A C 1
ATOM 846 O O . LEU A 1 110 ? 10.295 2.614 -30.683 1.00 90.56 110 LEU A O 1
ATOM 850 N N . ALA A 1 111 ? 8.976 1.025 -31.566 1.00 91.56 111 ALA A N 1
ATOM 851 C CA . ALA A 1 111 ? 7.881 1.206 -30.619 1.00 91.56 111 ALA A CA 1
ATOM 852 C C . ALA A 1 111 ? 8.295 0.839 -29.183 1.00 91.56 111 ALA A C 1
ATOM 854 O O . ALA A 1 111 ? 8.067 1.624 -28.268 1.00 91.56 111 ALA A O 1
ATOM 855 N N . GLU A 1 112 ? 8.957 -0.304 -28.988 1.00 88.25 112 GLU A N 1
ATOM 856 C CA . GLU A 1 112 ? 9.430 -0.750 -27.668 1.00 88.25 112 GLU A CA 1
ATOM 857 C C . GLU A 1 112 ? 10.522 0.162 -27.100 1.00 88.25 112 GLU A C 1
ATOM 859 O O . GLU A 1 112 ? 10.576 0.399 -25.892 1.00 88.25 112 GLU A O 1
ATOM 864 N N . TYR A 1 113 ? 11.390 0.693 -27.965 1.00 90.12 113 TYR A N 1
ATOM 865 C CA . TYR A 1 113 ? 12.402 1.659 -27.556 1.00 90.12 113 TYR A CA 1
ATOM 866 C C . TYR A 1 113 ? 11.770 2.968 -27.077 1.00 90.12 113 TYR A C 1
ATOM 868 O O . TYR A 1 113 ? 12.124 3.462 -26.007 1.00 90.12 113 TYR A O 1
ATOM 876 N N . ILE A 1 114 ? 10.812 3.510 -27.838 1.00 88.31 114 ILE A N 1
ATOM 877 C CA . ILE A 1 114 ? 10.101 4.743 -27.478 1.00 88.31 114 ILE A CA 1
ATOM 878 C C . ILE A 1 114 ? 9.319 4.558 -26.174 1.00 88.31 114 ILE A C 1
ATOM 880 O O . ILE A 1 114 ? 9.356 5.445 -25.321 1.00 88.31 114 ILE A O 1
ATOM 884 N N . ASP A 1 115 ? 8.661 3.414 -25.987 1.00 87.00 115 ASP A N 1
ATOM 885 C CA . ASP A 1 115 ? 7.919 3.118 -24.759 1.00 87.00 115 ASP A CA 1
ATOM 886 C C . ASP A 1 115 ? 8.856 3.110 -23.538 1.00 87.00 115 ASP A C 1
ATOM 888 O O . ASP A 1 115 ? 8.634 3.829 -22.563 1.00 87.00 115 ASP A O 1
ATOM 892 N N . LYS A 1 116 ? 10.003 2.423 -23.639 1.00 82.50 116 LYS A N 1
ATOM 893 C CA . LYS A 1 116 ? 11.029 2.414 -22.582 1.00 82.50 116 LYS A CA 1
ATOM 894 C C . LYS A 1 116 ? 11.661 3.777 -22.318 1.00 82.50 116 LYS A C 1
ATOM 896 O O . LYS A 1 116 ? 11.961 4.095 -21.171 1.00 82.50 116 LYS A O 1
ATOM 901 N N . ALA A 1 117 ? 11.891 4.568 -23.360 1.00 82.00 117 ALA A N 1
ATOM 902 C CA . ALA A 1 117 ? 12.452 5.908 -23.240 1.00 82.00 117 ALA A CA 1
ATOM 903 C C . ALA A 1 117 ? 11.480 6.885 -22.556 1.00 82.00 117 ALA A C 1
ATOM 905 O O . ALA A 1 117 ? 11.923 7.805 -21.875 1.00 82.00 117 ALA A O 1
ATOM 906 N N . SER A 1 118 ? 10.170 6.673 -22.711 1.00 78.81 118 SER A N 1
ATOM 907 C CA . SER A 1 118 ? 9.122 7.563 -22.191 1.00 78.81 118 SER A CA 1
ATOM 908 C C . SER A 1 118 ? 8.821 7.364 -20.701 1.00 78.81 118 SER A C 1
ATOM 910 O O . SER A 1 118 ? 8.190 8.224 -20.089 1.00 78.81 118 SER A O 1
ATOM 912 N N . ILE A 1 119 ? 9.259 6.245 -20.114 1.00 73.69 119 ILE A N 1
ATOM 913 C CA . ILE A 1 119 ? 9.034 5.898 -18.698 1.00 73.69 119 ILE A CA 1
ATOM 914 C C . ILE A 1 119 ? 10.243 6.178 -17.783 1.00 73.69 119 ILE A C 1
ATOM 916 O O . ILE A 1 119 ? 10.166 5.902 -16.582 1.00 73.69 119 ILE A O 1
ATOM 920 N N . LEU A 1 120 ? 11.353 6.688 -18.335 1.00 66.62 120 LEU A N 1
ATOM 921 C CA . LEU A 1 120 ? 12.579 7.066 -17.612 1.00 66.62 120 LEU A CA 1
ATOM 922 C C . LEU A 1 120 ? 12.580 8.550 -17.233 1.00 66.62 120 LEU A C 1
ATOM 924 O O . LEU A 1 120 ? 12.973 8.835 -16.078 1.00 66.62 120 LEU A O 1
#

Organism: Pocillopora damicornis (NCBI:txid46731)

Secondary structure (DSSP, 8-state):
----S----------SSTTHHHHHHHHHHHHHHHHHTTTTTS-HHHHHHHHHHHTHHHHHHHHHHTT--HHHHT-HHHHHHHHHHHHS----HHHHHHHHHT---TT--HHHHHHHHHT-

Mean predicted aligned error: 8.9 Å

Sequence (120 aa):
MAASEHLPAPKGNFTPGPECYQKCLDWVEECELLLNGPLAPKSKAVKANHVLIWAGKAGRTHIKSLNLTTEEKGDPSLLLKKFVEWAKPKSNALAAASNFRRLEQGDFSLAEYIDKASIL

Foldseek 3Di:
DDDPPDDDQAAQDCPDDPCNLVSLVVSLVSLCCCCVPVVVVPALQVSLVSLCVRNPDVLVVQVVVVPDDPVCSSHNVSSSVSSNVSSDPDDDVVVLVVVLVVQDCPPPDPVRSVVVNVVD

pLDDT: mean 85.62, std 11.62, range [37.59, 95.38]

Radius of gyration: 18.62 Å; Cα contacts (8 Å, |Δi|>4): 88; chains: 1; bounding box: 49×29×48 Å

Solvent-accessible surface area (backbone atoms only — not comparable to full-atom values): 7088 Å² total; per-residue (Å²): 143,88,87,84,81,78,75,86,74,54,72,50,53,81,59,90,57,94,59,19,37,58,48,45,50,56,39,47,52,53,46,48,55,43,50,68,47,90,41,45,91,54,55,54,50,60,48,14,52,49,53,49,59,29,25,35,71,69,42,44,52,52,57,62,72,66,72,64,52,75,67,56,63,26,33,42,71,56,50,53,51,51,51,50,64,68,40,44,79,78,85,44,71,68,59,25,53,51,51,55,76,66,62,70,58,83,91,50,53,73,66,59,38,51,55,59,63,74,76,84